Protein AF-A0A919HXP1-F1 (afdb_monomer)

Sequence (71 aa):
MRSFNLDLMHGLPDQSLEEALDDLRQAIALNPPHLSWYQLTIEPNTLFGSRPPVLPDDDALWDIFEQGISC

Organism: Klebsiella pneumoniae (NCBI:txid573)

Solvent-accessible surface area (backbone atoms only — not comparable to full-atom values): 4424 Å² total; per-residue (Å²): 132,90,83,54,78,44,81,44,76,36,58,45,64,90,59,48,60,68,55,52,47,47,54,48,52,54,54,56,72,67,64,55,86,38,75,46,84,39,76,66,75,80,51,74,93,38,72,48,40,76,53,66,72,67,57,62,54,72,68,59,41,46,52,41,48,60,55,52,77,68,108

InterPro domains:
  IPR034505 Anaerobic coproporphyrinogen-III oxidase [PTHR13932] (2-68)
  IPR058240 Radical SAM superfamily [SSF102114] (2-70)

Mean predicted aligned error: 3.66 Å

Radius of gyration: 13.51 Å; Cα contacts (8 Å, |Δi|>4): 81; chains: 1; bounding box: 33×24×36 Å

Nearest PDB structures (foldseek):
  7mjz-assembly1_A  TM=7.097E-01  e=1.023E-01  Bacteroides uniformis
  7mjx-assembly2_B  TM=6.979E-01  e=2.664E-01  Bacteroides uniformis
  5c53-assembly1_B  TM=3.946E-01  e=1.046E+00  Homo sapiens
  5c51-assembly1_B  TM=3.947E-01  e=1.199E+00  Homo sapiens
  3gyy-assembly3_C  TM=3.117E-01  e=1.807E+00  Halomonas elongata

Secondary structure (DSSP, 8-state):
----EEEEEE--TT--HHHHHHHHHHHHHT--SEEEEEE----TTSHHHHSPPPPPPHHHHHHHHHHHTT-

Structure (mmCIF, N/CA/C/O backbone):
data_AF-A0A919HXP1-F1
#
_entry.id   AF-A0A919HXP1-F1
#
loop_
_atom_site.group_PDB
_atom_site.id
_atom_site.type_symbol
_atom_site.label_atom_id
_atom_site.label_alt_id
_atom_site.label_comp_id
_atom_site.label_asym_id
_atom_site.label_entity_id
_atom_site.label_seq_id
_atom_site.pdbx_PDB_ins_code
_atom_site.Cartn_x
_atom_site.Cartn_y
_atom_site.Cartn_z
_atom_site.occupancy
_atom_site.B_iso_or_equiv
_atom_site.auth_seq_id
_atom_site.auth_comp_id
_atom_site.auth_asym_id
_atom_site.auth_atom_id
_atom_site.pdbx_PDB_model_num
ATOM 1 N N . MET A 1 1 ? -12.682 -6.973 25.505 1.00 52.56 1 MET A N 1
ATOM 2 C CA . MET A 1 1 ? -12.623 -6.328 24.175 1.00 52.56 1 MET A CA 1
ATOM 3 C C . MET A 1 1 ? -11.388 -6.843 23.459 1.00 52.56 1 MET A C 1
ATOM 5 O O . MET A 1 1 ? -10.329 -6.860 24.074 1.00 52.56 1 MET A O 1
ATOM 9 N N . ARG A 1 2 ? -11.524 -7.328 22.219 1.00 68.00 2 ARG A N 1
ATOM 10 C CA . ARG A 1 2 ? -10.373 -7.653 21.366 1.00 68.00 2 ARG A CA 1
ATOM 11 C C . ARG A 1 2 ? -9.863 -6.331 20.796 1.00 68.00 2 ARG A C 1
ATOM 13 O O . ARG A 1 2 ? -10.558 -5.725 19.993 1.00 68.00 2 ARG A O 1
ATOM 20 N N . SER A 1 3 ? -8.714 -5.873 21.276 1.00 84.25 3 SER A N 1
ATOM 21 C CA . SER A 1 3 ? -7.974 -4.792 20.626 1.00 84.25 3 SER A CA 1
ATOM 22 C C . SER A 1 3 ? -7.193 -5.401 19.467 1.00 84.25 3 SER A C 1
ATOM 24 O O . SER A 1 3 ? -6.546 -6.433 19.660 1.00 84.25 3 SER A O 1
ATOM 26 N N . PHE A 1 4 ? -7.292 -4.819 18.279 1.00 91.88 4 PHE A N 1
ATOM 27 C CA . PHE A 1 4 ? -6.538 -5.246 17.107 1.00 91.88 4 PHE A CA 1
ATOM 28 C C . PHE A 1 4 ? -6.107 -4.023 16.303 1.00 91.88 4 PHE A C 1
ATOM 30 O O . PHE A 1 4 ? -6.757 -2.981 16.362 1.00 91.88 4 PHE A O 1
ATOM 37 N N . ASN A 1 5 ? -5.008 -4.177 15.572 1.00 94.25 5 ASN A N 1
ATOM 38 C CA . ASN A 1 5 ? -4.541 -3.194 14.606 1.00 94.25 5 ASN A CA 1
ATOM 39 C C . ASN A 1 5 ? -4.904 -3.696 13.211 1.00 94.25 5 ASN A C 1
ATOM 41 O O . ASN A 1 5 ? -4.878 -4.908 12.968 1.00 94.25 5 ASN A O 1
ATOM 45 N N . LEU A 1 6 ? -5.238 -2.774 12.321 1.00 95.81 6 LEU A N 1
ATOM 46 C CA . LEU A 1 6 ? -5.403 -3.043 10.903 1.00 95.81 6 LEU A CA 1
ATOM 47 C C . LEU A 1 6 ? -4.386 -2.185 10.153 1.00 95.81 6 LEU A C 1
ATOM 49 O O . LEU A 1 6 ? -4.443 -0.966 10.230 1.00 95.81 6 LEU A O 1
ATOM 53 N N . ASP A 1 7 ? -3.438 -2.813 9.470 1.00 96.25 7 ASP A N 1
ATOM 54 C CA . ASP A 1 7 ? -2.441 -2.116 8.660 1.00 96.25 7 ASP A CA 1
ATOM 55 C C . ASP A 1 7 ? -2.797 -2.323 7.188 1.00 96.25 7 ASP A C 1
ATOM 57 O O . ASP A 1 7 ? -2.859 -3.463 6.722 1.00 96.25 7 ASP A O 1
ATOM 61 N N . LEU A 1 8 ? -3.063 -1.234 6.470 1.00 96.50 8 LEU A N 1
ATOM 62 C CA . LEU A 1 8 ? -3.483 -1.257 5.075 1.00 96.50 8 LEU A CA 1
ATOM 63 C C . LEU A 1 8 ? -2.398 -0.631 4.195 1.00 96.50 8 LEU A C 1
ATOM 65 O O . LEU A 1 8 ? -1.897 0.457 4.486 1.00 96.50 8 LEU A O 1
ATOM 69 N N . MET A 1 9 ? -2.025 -1.344 3.131 1.00 96.50 9 MET A N 1
ATOM 70 C CA . MET A 1 9 ? -1.061 -0.881 2.135 1.00 96.50 9 MET A CA 1
ATOM 71 C C . MET A 1 9 ? -1.775 -0.457 0.851 1.00 96.50 9 MET A C 1
ATOM 73 O O . MET A 1 9 ? -2.659 -1.171 0.384 1.00 96.50 9 MET A O 1
ATOM 77 N N . HIS A 1 10 ? -1.352 0.659 0.264 1.00 96.81 10 HIS A N 1
ATOM 78 C CA . HIS A 1 10 ? -1.853 1.194 -1.003 1.00 96.81 10 HIS A CA 1
ATOM 79 C C . HIS A 1 10 ? -0.722 1.399 -2.019 1.00 96.81 10 HIS A C 1
ATOM 81 O O . HIS A 1 10 ? 0.459 1.342 -1.671 1.00 96.81 10 HIS A O 1
ATOM 87 N N . GLY A 1 11 ? -1.071 1.646 -3.282 1.00 95.31 11 GLY A N 1
ATOM 88 C CA . GLY A 1 11 ? -0.099 1.720 -4.376 1.00 95.31 11 GLY A CA 1
ATOM 89 C C . GLY A 1 11 ? 0.371 0.339 -4.835 1.00 95.31 11 GLY A C 1
ATOM 90 O O . GLY A 1 11 ? 1.537 0.159 -5.185 1.00 95.31 11 GLY A O 1
ATOM 91 N N . LEU A 1 12 ? -0.515 -0.659 -4.767 1.00 95.50 12 LEU A N 1
ATOM 92 C CA . LEU A 1 12 ? -0.233 -2.013 -5.238 1.00 95.50 12 LEU A CA 1
ATOM 93 C C . LEU A 1 12 ? -0.194 -2.062 -6.781 1.00 95.50 12 LEU A C 1
ATOM 95 O O . LEU A 1 12 ? -0.762 -1.187 -7.439 1.00 95.50 12 LEU A O 1
ATOM 99 N N . PRO A 1 13 ? 0.445 -3.084 -7.383 1.00 94.25 13 PRO A N 1
AT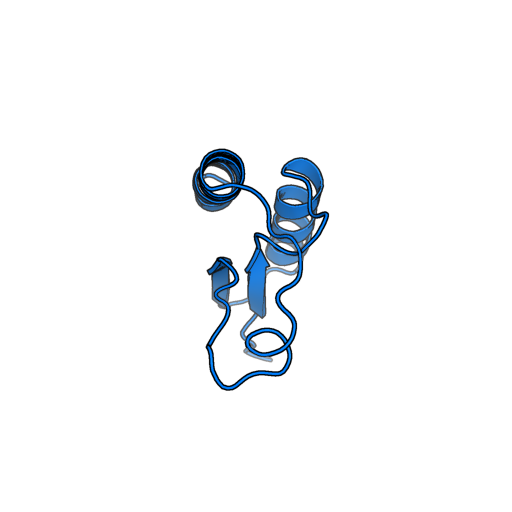OM 100 C CA . PRO A 1 13 ? 0.392 -3.291 -8.828 1.00 94.25 13 PRO A CA 1
ATOM 101 C C . PRO A 1 13 ? -1.052 -3.368 -9.327 1.00 94.25 13 PRO A C 1
ATOM 103 O O . PRO A 1 13 ? -1.876 -4.037 -8.705 1.00 94.25 13 PRO A O 1
ATOM 106 N N . ASP A 1 14 ? -1.332 -2.690 -10.439 1.00 92.50 14 ASP A N 1
ATOM 107 C CA . ASP A 1 14 ? -2.652 -2.605 -11.080 1.00 92.50 14 ASP A CA 1
ATOM 108 C C . ASP A 1 14 ? -3.778 -1.997 -10.215 1.00 92.50 14 ASP A C 1
ATOM 110 O O . ASP A 1 14 ? -4.928 -1.983 -10.646 1.00 92.50 14 ASP A O 1
ATOM 114 N N . GLN A 1 15 ? -3.469 -1.453 -9.029 1.00 95.38 15 GLN A N 1
ATOM 115 C CA . GLN A 1 15 ? -4.463 -0.825 -8.159 1.00 95.38 15 GLN A CA 1
ATOM 116 C C . GLN A 1 15 ? -4.855 0.555 -8.687 1.00 95.38 15 GLN A C 1
ATOM 118 O O . GLN A 1 15 ? -4.018 1.453 -8.819 1.00 95.38 15 GLN A O 1
ATOM 123 N N . SER A 1 16 ? -6.146 0.742 -8.938 1.00 96.12 16 SER A N 1
ATOM 124 C CA . SER A 1 16 ? -6.718 2.050 -9.247 1.00 96.12 16 SER A CA 1
ATOM 125 C C . SER A 1 16 ? -6.988 2.874 -7.983 1.00 96.12 16 SER A C 1
ATOM 127 O O . SER A 1 16 ? -7.120 2.351 -6.874 1.00 96.12 16 SER A O 1
ATOM 129 N N . LEU A 1 17 ? -7.136 4.190 -8.159 1.00 96.06 17 LEU A N 1
ATOM 130 C CA . LEU A 1 17 ? -7.554 5.099 -7.090 1.00 96.06 17 LEU A CA 1
ATOM 131 C C . LEU A 1 17 ? -8.882 4.673 -6.446 1.00 96.06 17 LEU A C 1
ATOM 133 O O . LEU A 1 17 ? -9.017 4.699 -5.226 1.00 96.06 17 LEU A O 1
ATOM 137 N N . GLU A 1 18 ? -9.862 4.280 -7.259 1.00 96.94 18 GLU A N 1
ATOM 138 C CA . GLU A 1 18 ? -11.183 3.888 -6.766 1.00 96.94 18 GLU A CA 1
ATOM 139 C C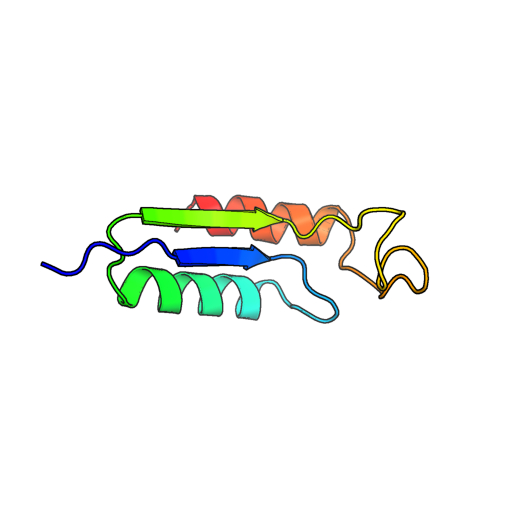 . GLU A 1 18 ? -11.107 2.637 -5.885 1.00 96.94 18 GLU A C 1
ATOM 141 O O . GLU A 1 18 ? -11.693 2.630 -4.804 1.00 96.94 18 GLU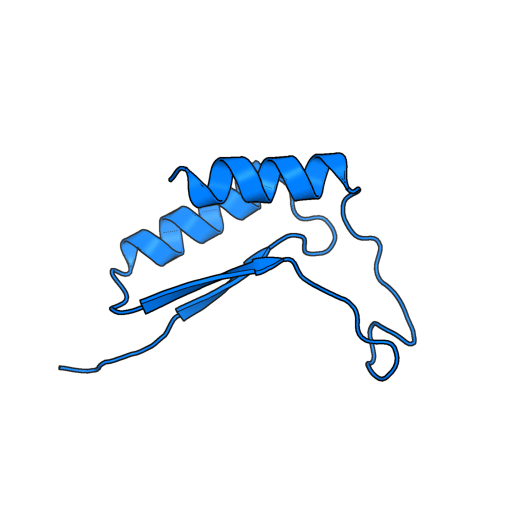 A O 1
ATOM 146 N N . GLU A 1 19 ? -10.332 1.630 -6.300 1.00 97.44 19 GLU A N 1
ATOM 147 C CA . GLU A 1 19 ? -10.114 0.401 -5.528 1.00 97.44 19 GLU A CA 1
ATOM 148 C C . GLU A 1 19 ? -9.392 0.686 -4.209 1.00 97.44 19 GLU A C 1
ATOM 150 O O . GLU A 1 19 ? -9.831 0.218 -3.163 1.00 97.44 19 GLU A O 1
ATOM 155 N N . ALA A 1 20 ? -8.342 1.517 -4.223 1.00 97.19 20 ALA A N 1
ATOM 156 C CA . ALA A 1 20 ? -7.631 1.894 -3.001 1.00 97.19 20 ALA A CA 1
ATOM 157 C C . ALA A 1 20 ? -8.551 2.593 -1.983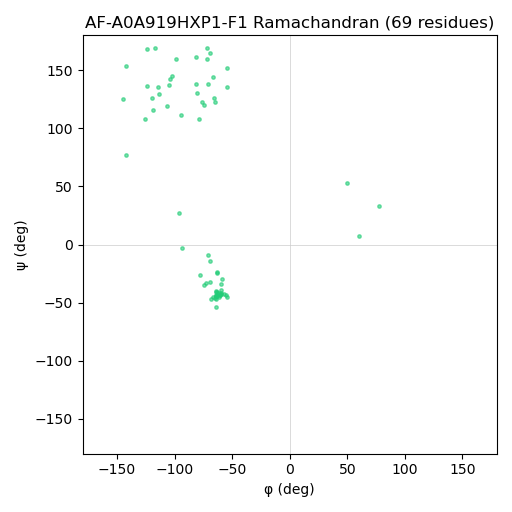 1.00 97.19 20 ALA A C 1
ATOM 159 O O . ALA A 1 20 ? -8.492 2.314 -0.782 1.00 97.19 20 ALA A O 1
ATOM 160 N N . LEU A 1 21 ? -9.424 3.491 -2.452 1.00 97.38 21 LEU A N 1
ATOM 161 C CA . LEU A 1 21 ? -10.387 4.174 -1.589 1.00 97.38 21 LEU A CA 1
ATOM 162 C C . LEU A 1 21 ? -11.513 3.244 -1.126 1.00 97.38 21 LEU A C 1
ATOM 164 O O . LEU A 1 21 ? -12.014 3.411 -0.014 1.00 97.38 21 LEU A O 1
ATOM 168 N N . ASP A 1 22 ? -11.934 2.283 -1.947 1.00 97.56 22 ASP A N 1
ATOM 169 C CA . ASP A 1 22 ? -12.924 1.287 -1.538 1.00 97.56 22 ASP A CA 1
ATOM 170 C C . ASP A 1 22 ? -12.375 0.355 -0.449 1.00 97.56 22 ASP A C 1
ATOM 172 O O . ASP A 1 22 ? -13.018 0.195 0.592 1.00 97.56 22 ASP A O 1
ATOM 176 N N . ASP A 1 23 ? -11.146 -0.145 -0.610 1.00 97.00 23 ASP A N 1
ATOM 177 C CA . ASP A 1 23 ? -10.435 -0.923 0.412 1.00 97.00 23 ASP A CA 1
ATOM 178 C C . ASP A 1 23 ? -10.352 -0.151 1.740 1.00 97.00 23 ASP A C 1
ATOM 180 O O . ASP A 1 23 ? -10.645 -0.692 2.814 1.00 97.00 23 ASP A O 1
ATOM 184 N N . LEU A 1 24 ? -10.012 1.142 1.677 1.00 97.19 24 LEU A N 1
ATOM 185 C CA . LEU A 1 24 ? -9.936 2.007 2.854 1.00 97.19 24 LEU A CA 1
ATOM 186 C C . LEU A 1 24 ? -11.303 2.194 3.527 1.00 97.19 24 LEU A C 1
ATOM 188 O O . LEU A 1 24 ? -11.412 2.079 4.751 1.00 97.19 24 LEU A O 1
ATOM 192 N N . ARG A 1 25 ? -12.367 2.436 2.753 1.00 97.00 25 ARG A N 1
ATOM 193 C CA . ARG A 1 25 ? -13.734 2.560 3.292 1.00 97.00 25 ARG A CA 1
ATOM 194 C C . ARG A 1 25 ? -14.180 1.275 3.977 1.00 97.00 25 ARG A C 1
ATOM 196 O O . ARG A 1 25 ? -14.766 1.334 5.060 1.00 97.00 25 ARG A O 1
ATOM 203 N N . GLN A 1 26 ? -13.883 0.121 3.383 1.00 97.06 26 GLN A N 1
ATOM 204 C CA . GLN A 1 26 ? -14.172 -1.176 3.988 1.00 97.06 26 GLN A CA 1
ATOM 205 C C . GLN A 1 26 ? -13.391 -1.364 5.297 1.00 97.06 26 GLN A C 1
ATOM 207 O O . GLN A 1 26 ? -13.979 -1.762 6.304 1.00 97.06 26 GLN A O 1
ATOM 212 N N . ALA A 1 27 ? -12.103 -1.007 5.328 1.00 96.19 27 ALA A N 1
ATOM 213 C CA . ALA A 1 27 ? -11.275 -1.061 6.533 1.00 96.19 27 ALA A CA 1
ATOM 214 C C . ALA A 1 27 ? -11.812 -0.165 7.665 1.00 96.19 27 ALA A C 1
ATOM 216 O O . ALA A 1 27 ? -11.897 -0.610 8.812 1.00 96.19 27 ALA A O 1
ATOM 217 N N . ILE A 1 28 ? -12.236 1.064 7.351 1.00 95.19 28 ILE A N 1
ATOM 218 C CA . ILE A 1 28 ? -12.861 1.990 8.311 1.00 95.19 28 ILE A CA 1
ATOM 219 C C . ILE A 1 28 ? -14.190 1.425 8.832 1.00 95.19 28 ILE A C 1
ATOM 221 O O . ILE A 1 28 ? -14.462 1.494 10.032 1.00 95.19 28 ILE A O 1
ATOM 225 N N . ALA A 1 29 ? -15.004 0.812 7.966 1.00 96.12 29 ALA A N 1
ATOM 226 C CA . ALA A 1 29 ? -16.294 0.231 8.345 1.00 96.12 29 ALA A CA 1
ATOM 227 C C . ALA A 1 29 ? -16.173 -0.926 9.356 1.00 96.12 29 ALA A C 1
ATOM 229 O O . ALA A 1 29 ? -17.110 -1.182 10.115 1.00 96.12 29 ALA A O 1
ATOM 230 N N . LEU A 1 30 ? -15.014 -1.594 9.424 1.00 94.31 30 LEU A N 1
ATOM 231 C CA . LEU A 1 30 ? -14.712 -2.594 10.457 1.00 94.31 30 LEU A CA 1
ATOM 232 C C . LEU A 1 30 ? -14.502 -1.980 11.853 1.00 94.31 30 LEU A C 1
ATOM 234 O O . LEU A 1 30 ? -14.421 -2.722 12.835 1.00 94.31 30 LEU A O 1
ATOM 238 N N . ASN A 1 31 ? -14.431 -0.648 11.948 1.00 93.69 31 ASN A N 1
ATOM 239 C CA . ASN A 1 31 ? -14.224 0.126 13.169 1.00 93.69 31 ASN A CA 1
ATOM 240 C C . ASN A 1 31 ? -13.031 -0.382 14.015 1.00 93.69 31 ASN A C 1
ATOM 242 O O . ASN A 1 31 ? -13.204 -0.704 15.200 1.00 93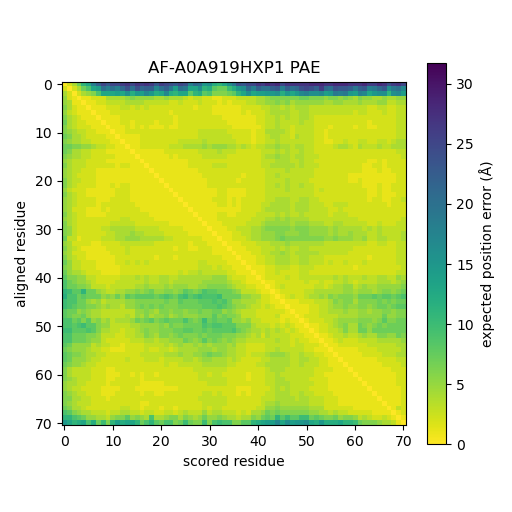.69 31 ASN A O 1
ATOM 246 N N . PRO A 1 32 ? -11.825 -0.521 13.421 1.00 94.19 32 PRO A N 1
ATOM 247 C CA . PRO A 1 32 ? -10.645 -0.939 14.161 1.00 94.19 32 PRO A CA 1
ATOM 248 C C . PRO A 1 32 ? -10.236 0.142 15.178 1.00 94.19 32 PRO A C 1
ATOM 250 O O . PRO A 1 32 ? -10.314 1.332 14.881 1.00 94.19 32 PRO A O 1
ATOM 253 N N . PRO A 1 33 ? -9.731 -0.239 16.364 1.00 94.50 33 PRO A N 1
ATOM 254 C CA . PRO A 1 33 ? -9.153 0.715 17.312 1.00 94.50 33 PRO A CA 1
ATOM 255 C C . PRO A 1 33 ? -7.969 1.515 16.748 1.00 94.50 33 PRO A C 1
ATOM 257 O O . PRO A 1 33 ? -7.730 2.639 17.183 1.00 94.50 33 PRO A O 1
ATOM 260 N N . HIS A 1 34 ? -7.217 0.923 15.818 1.00 94.38 34 HIS A N 1
ATOM 261 C CA . HIS A 1 34 ? -6.101 1.557 15.126 1.00 94.38 34 HIS A CA 1
ATOM 262 C C . HIS A 1 34 ? -6.043 1.063 13.678 1.00 94.38 34 HIS A C 1
ATOM 264 O O . HIS A 1 34 ? -5.977 -0.148 13.442 1.00 94.38 34 HIS A O 1
ATOM 270 N N . LEU A 1 35 ? -6.047 2.002 12.732 1.00 95.44 35 LEU A N 1
ATOM 271 C CA . LEU A 1 35 ? -5.873 1.761 11.302 1.00 95.44 35 LEU A CA 1
ATOM 272 C C . LEU A 1 35 ? -4.628 2.509 10.822 1.00 95.44 35 LEU A C 1
ATOM 274 O O . LEU A 1 35 ? -4.526 3.718 11.023 1.00 95.44 35 LEU A O 1
ATOM 278 N N . SER A 1 36 ? -3.704 1.796 10.188 1.00 95.94 36 SER A N 1
ATOM 279 C CA . SER A 1 36 ? -2.535 2.382 9.531 1.00 95.94 36 SER A CA 1
ATOM 280 C C . SER A 1 36 ? -2.736 2.390 8.015 1.00 95.94 36 SER A C 1
ATOM 282 O O . SER A 1 36 ? -3.263 1.426 7.464 1.00 95.94 36 SER A O 1
ATOM 284 N N . TRP A 1 37 ? -2.284 3.449 7.343 1.00 96.69 37 TRP A N 1
ATOM 285 C CA . TRP A 1 37 ? -2.384 3.638 5.892 1.00 96.69 37 TRP A CA 1
ATOM 286 C C . TRP A 1 37 ? -0.991 3.919 5.321 1.00 96.69 37 TRP A C 1
ATOM 288 O O . TRP A 1 37 ? -0.413 4.973 5.592 1.00 96.69 37 TRP A O 1
ATO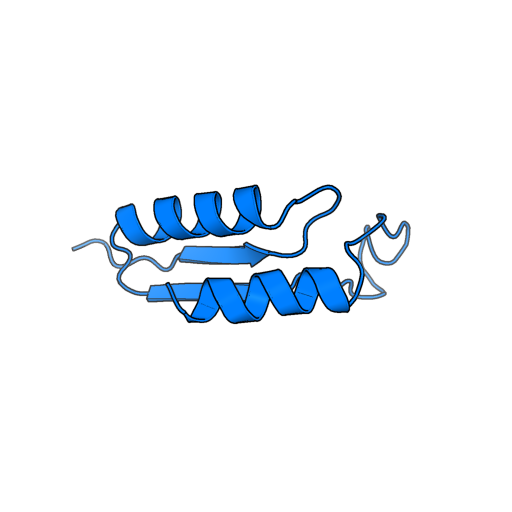M 298 N N . TYR A 1 38 ? -0.425 2.952 4.597 1.00 96.06 38 TYR A N 1
ATOM 299 C CA . TYR A 1 38 ? 0.958 2.994 4.116 1.00 96.06 38 TYR A CA 1
ATOM 300 C C . TYR A 1 38 ? 1.050 2.838 2.604 1.00 96.06 38 TYR A C 1
ATOM 302 O O . TYR A 1 38 ? 0.457 1.931 2.029 1.00 96.06 38 TYR A O 1
ATOM 310 N N . GLN A 1 39 ? 1.890 3.645 1.966 1.00 95.88 39 GLN A N 1
ATOM 311 C CA . GLN A 1 39 ? 2.294 3.396 0.588 1.00 95.88 39 GLN A CA 1
ATOM 312 C C . GLN A 1 39 ? 3.220 2.171 0.523 1.00 95.88 39 GLN A C 1
ATOM 314 O O . GLN A 1 39 ? 4.119 2.017 1.356 1.00 95.88 39 GLN A O 1
ATOM 319 N N . LEU A 1 40 ? 3.030 1.309 -0.477 1.00 95.00 40 LEU A N 1
ATOM 320 C CA . LEU A 1 40 ? 3.935 0.201 -0.765 1.00 95.00 40 LEU A CA 1
ATOM 321 C C . LEU A 1 40 ? 5.310 0.729 -1.208 1.00 95.00 40 LEU A C 1
ATOM 323 O O . LEU A 1 40 ? 5.434 1.405 -2.227 1.00 95.00 40 LEU A O 1
ATOM 327 N N . THR A 1 41 ? 6.355 0.333 -0.481 1.00 91.44 41 THR A N 1
ATOM 328 C CA . THR A 1 41 ? 7.759 0.582 -0.840 1.00 91.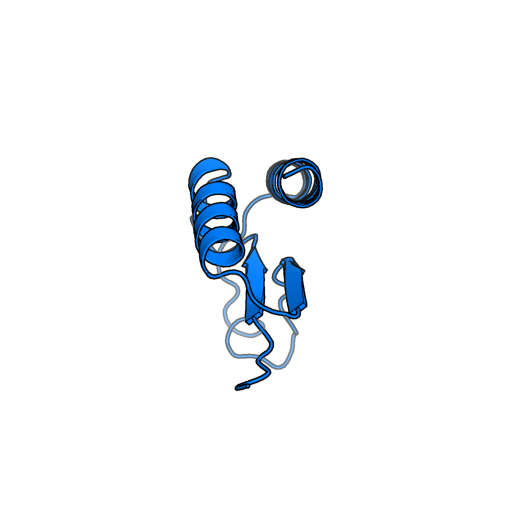44 41 THR A CA 1
ATOM 329 C C . THR A 1 41 ? 8.456 -0.744 -1.132 1.00 91.44 41 THR A C 1
ATOM 331 O O . THR A 1 41 ? 8.302 -1.714 -0.386 1.00 91.44 41 THR A O 1
ATOM 334 N N . ILE A 1 42 ? 9.235 -0.804 -2.215 1.00 90.25 42 ILE A N 1
ATOM 335 C CA . ILE A 1 42 ? 9.971 -2.012 -2.604 1.00 90.25 42 ILE A CA 1
ATOM 336 C C . ILE A 1 42 ? 11.396 -1.963 -2.061 1.00 90.25 42 ILE A C 1
ATOM 338 O O . ILE A 1 42 ? 12.237 -1.200 -2.530 1.00 90.25 42 ILE A O 1
ATOM 342 N N . GLU A 1 43 ? 11.682 -2.837 -1.101 1.00 91.94 43 GLU A N 1
ATOM 343 C CA . GLU A 1 43 ? 13.016 -2.981 -0.523 1.00 91.94 43 GLU A CA 1
ATOM 344 C C . GLU A 1 43 ? 13.925 -3.859 -1.408 1.00 91.94 43 GLU A C 1
ATOM 346 O O . GLU A 1 43 ? 13.492 -4.926 -1.869 1.00 91.94 43 GLU A O 1
ATOM 351 N N . PRO A 1 44 ? 15.209 -3.495 -1.600 1.00 88.25 44 PRO A N 1
ATOM 352 C CA . PRO A 1 44 ? 16.115 -4.167 -2.539 1.00 88.25 44 PRO A CA 1
ATOM 353 C C . PRO A 1 44 ? 16.398 -5.638 -2.194 1.00 88.25 44 PRO A C 1
ATOM 355 O O . PRO A 1 44 ? 16.700 -6.431 -3.082 1.00 88.25 44 PRO A O 1
ATOM 358 N N . ASN A 1 45 ? 16.260 -6.033 -0.925 1.00 92.12 45 ASN A N 1
ATOM 359 C CA . ASN A 1 45 ? 16.526 -7.398 -0.448 1.00 92.12 45 ASN A CA 1
ATOM 360 C C . ASN A 1 45 ? 15.264 -8.277 -0.369 1.00 92.12 45 ASN A C 1
ATOM 362 O O . ASN A 1 45 ? 15.191 -9.196 0.446 1.00 92.12 45 ASN A O 1
ATOM 366 N N . THR A 1 46 ? 14.255 -7.990 -1.190 1.00 91.19 46 THR A N 1
ATOM 367 C CA . THR A 1 46 ? 12.991 -8.739 -1.228 1.00 91.19 46 THR A CA 1
ATOM 368 C C . THR A 1 46 ? 12.774 -9.407 -2.581 1.00 91.19 46 THR A C 1
ATOM 370 O O . THR A 1 46 ? 13.460 -9.114 -3.563 1.00 91.19 46 THR A O 1
ATOM 373 N N . LEU A 1 47 ? 11.782 -10.300 -2.660 1.00 88.56 47 LEU A N 1
ATOM 374 C CA . LEU A 1 47 ? 11.383 -10.897 -3.935 1.00 88.56 47 LEU A CA 1
ATOM 375 C C . LEU A 1 47 ? 10.998 -9.814 -4.954 1.00 88.56 47 LEU A C 1
ATOM 377 O O . LEU A 1 47 ? 11.443 -9.884 -6.098 1.00 88.56 47 LEU A O 1
ATOM 381 N N . PHE A 1 48 ? 10.260 -8.787 -4.526 1.00 88.9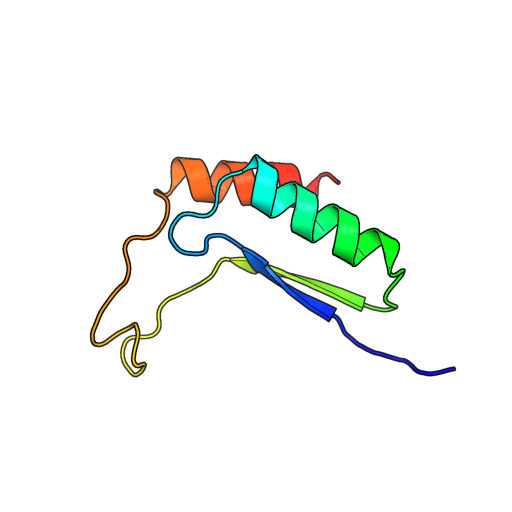4 48 PHE A N 1
ATOM 382 C CA . PHE A 1 48 ? 9.933 -7.643 -5.373 1.00 88.94 48 PHE A CA 1
ATOM 383 C C . PHE A 1 48 ? 11.151 -6.770 -5.685 1.00 88.94 48 PHE A C 1
ATOM 385 O O . PHE A 1 48 ? 11.259 -6.289 -6.801 1.00 88.94 48 PHE A O 1
ATOM 392 N N . GLY A 1 49 ? 12.131 -6.643 -4.789 1.00 90.00 49 GLY A N 1
ATOM 393 C CA . GLY A 1 49 ? 13.407 -5.995 -5.120 1.00 90.00 49 GLY A CA 1
ATOM 394 C C . GLY A 1 49 ? 14.148 -6.706 -6.262 1.00 90.00 49 GLY A C 1
ATOM 395 O O . GLY A 1 49 ? 14.701 -6.064 -7.150 1.00 90.00 49 GLY A O 1
ATOM 396 N N . SER A 1 50 ? 14.107 -8.044 -6.285 1.00 91.75 50 SER A N 1
ATOM 397 C CA . SER A 1 50 ? 14.728 -8.848 -7.349 1.00 91.75 50 SER A CA 1
ATOM 398 C C . SER A 1 50 ? 13.920 -8.899 -8.653 1.00 91.75 50 SER A C 1
ATOM 400 O O . SER A 1 50 ? 14.480 -9.144 -9.723 1.00 91.75 50 SER A O 1
ATOM 402 N N . ARG A 1 51 ? 12.599 -8.721 -8.561 1.00 90.69 51 ARG A N 1
ATOM 403 C CA . ARG A 1 51 ? 11.637 -8.776 -9.668 1.00 90.69 51 ARG A CA 1
ATOM 404 C C . ARG A 1 51 ? 10.569 -7.705 -9.435 1.00 90.69 51 ARG A C 1
ATOM 406 O O . ARG A 1 51 ? 9.485 -8.046 -8.952 1.00 90.69 51 ARG A O 1
ATOM 413 N N . PRO A 1 52 ? 10.891 -6.429 -9.714 1.00 88.56 52 PRO A N 1
ATOM 414 C CA . PRO A 1 52 ? 9.999 -5.328 -9.394 1.00 88.56 52 PRO A CA 1
ATOM 415 C C . PRO A 1 52 ? 8.727 -5.438 -10.232 1.00 88.56 52 PRO A C 1
ATOM 417 O O . PRO A 1 52 ? 8.820 -5.570 -11.457 1.00 88.56 52 PRO A O 1
ATOM 420 N N . PRO A 1 53 ? 7.544 -5.428 -9.597 1.00 91.38 53 PRO A N 1
ATOM 421 C CA . PRO A 1 53 ? 6.304 -5.280 -10.334 1.00 91.38 53 PRO A CA 1
ATOM 422 C C . PRO A 1 53 ? 6.210 -3.860 -10.909 1.00 91.38 53 PRO A C 1
ATOM 424 O O . PRO A 1 53 ? 6.933 -2.954 -10.490 1.00 91.38 53 PRO A O 1
ATOM 427 N N . VAL A 1 54 ? 5.300 -3.662 -11.861 1.00 91.81 54 VAL A N 1
ATOM 428 C CA . VAL A 1 54 ? 4.931 -2.311 -12.293 1.00 91.81 54 VAL A CA 1
ATOM 429 C C . VAL A 1 54 ? 4.051 -1.712 -11.203 1.00 91.81 54 VAL A C 1
ATOM 431 O O . VAL A 1 54 ? 3.020 -2.286 -10.859 1.00 91.81 54 VAL A O 1
ATOM 434 N N . LEU A 1 55 ? 4.497 -0.599 -10.633 1.00 92.44 55 LEU A N 1
ATOM 435 C CA . LEU A 1 55 ? 3.728 0.173 -9.663 1.00 92.44 55 LEU A CA 1
ATOM 436 C C . LEU A 1 55 ? 3.057 1.362 -10.360 1.00 92.44 55 LEU A C 1
ATOM 438 O O . LEU A 1 55 ? 3.519 1.757 -11.437 1.00 92.44 55 LEU A O 1
ATOM 442 N N . PRO A 1 56 ? 1.999 1.935 -9.758 1.00 93.94 56 PRO A N 1
ATOM 443 C CA . PRO A 1 56 ? 1.479 3.228 -10.185 1.00 93.94 56 PRO A CA 1
ATOM 444 C C . PRO A 1 56 ? 2.586 4.294 -10.184 1.00 93.94 56 PRO A C 1
ATOM 446 O O . PRO A 1 56 ? 3.559 4.186 -9.433 1.00 93.94 56 PRO A O 1
ATOM 449 N N . ASP A 1 57 ? 2.450 5.299 -11.046 1.00 93.94 57 ASP A N 1
ATOM 450 C CA . ASP A 1 57 ? 3.374 6.433 -11.077 1.00 93.94 57 ASP A CA 1
ATOM 451 C C . ASP A 1 57 ? 3.192 7.360 -9.863 1.00 93.94 57 ASP A C 1
ATOM 453 O O . ASP A 1 57 ? 2.242 7.229 -9.089 1.00 93.94 57 ASP A O 1
ATOM 457 N N . ASP A 1 58 ? 4.134 8.286 -9.678 1.00 94.00 58 ASP A N 1
ATOM 458 C CA . ASP A 1 58 ? 4.163 9.172 -8.510 1.00 94.00 58 ASP A CA 1
ATOM 459 C C . ASP A 1 58 ? 2.898 10.041 -8.393 1.00 94.00 58 ASP A C 1
ATOM 461 O O . ASP A 1 58 ? 2.436 10.282 -7.278 1.00 94.00 58 ASP A O 1
ATOM 465 N N . ASP A 1 59 ? 2.315 10.463 -9.521 1.00 96.06 59 ASP A N 1
ATOM 466 C CA . ASP A 1 59 ? 1.086 11.265 -9.542 1.00 96.06 59 ASP A CA 1
ATOM 467 C C . ASP A 1 59 ? -0.108 10.427 -9.053 1.00 96.06 59 ASP A C 1
ATOM 469 O O . ASP A 1 59 ? -0.845 10.845 -8.159 1.00 96.06 59 ASP A O 1
ATOM 473 N N . ALA A 1 60 ? -0.258 9.197 -9.554 1.00 95.00 60 ALA A N 1
ATOM 474 C CA . ALA A 1 60 ? -1.303 8.281 -9.103 1.00 95.00 60 ALA A CA 1
ATOM 475 C C . ALA A 1 60 ? -1.133 7.878 -7.627 1.00 95.00 60 ALA A C 1
ATOM 477 O O . ALA A 1 60 ? -2.114 7.793 -6.883 1.00 95.00 60 ALA A O 1
ATOM 478 N N . LEU A 1 61 ? 0.103 7.635 -7.180 1.00 96.38 61 LEU A N 1
ATOM 479 C CA . LEU A 1 61 ? 0.404 7.338 -5.776 1.00 96.38 61 LEU A CA 1
ATOM 480 C C . LEU A 1 61 ? 0.047 8.518 -4.867 1.00 96.38 61 LEU A C 1
ATOM 482 O O . LEU A 1 61 ? -0.512 8.308 -3.785 1.00 96.38 61 LEU A O 1
ATOM 486 N N . TRP A 1 62 ? 0.338 9.742 -5.314 1.00 95.94 62 TRP A N 1
ATOM 487 C CA . TRP A 1 62 ? -0.012 10.962 -4.598 1.00 95.94 62 TRP A CA 1
ATOM 488 C C . TRP A 1 62 ? -1.526 11.140 -4.479 1.00 95.94 62 TRP A C 1
ATOM 490 O O . TRP A 1 62 ? -2.017 11.367 -3.372 1.00 95.94 62 TRP A O 1
ATOM 500 N N . ASP A 1 63 ? -2.271 10.950 -5.569 1.00 96.75 63 ASP A N 1
ATOM 501 C CA . ASP A 1 63 ? -3.735 11.050 -5.571 1.00 96.75 63 ASP A CA 1
ATOM 502 C C . ASP A 1 63 ? -4.378 10.051 -4.597 1.00 96.75 63 ASP A C 1
ATOM 504 O O . ASP A 1 63 ? -5.295 10.405 -3.848 1.00 96.75 63 ASP A O 1
ATOM 508 N N . ILE A 1 64 ? -3.879 8.807 -4.570 1.00 96.69 64 ILE A N 1
ATOM 509 C CA . ILE A 1 64 ? -4.331 7.773 -3.626 1.00 96.69 64 ILE A CA 1
ATOM 510 C C . ILE A 1 64 ? -4.065 8.205 -2.185 1.00 96.69 64 ILE A C 1
ATOM 512 O O . ILE A 1 64 ? -4.934 8.058 -1.320 1.00 96.69 64 ILE A O 1
ATOM 516 N N . PHE A 1 65 ? -2.871 8.729 -1.913 1.00 96.12 65 PHE A N 1
ATOM 517 C CA . PHE A 1 65 ? -2.507 9.176 -0.577 1.00 96.12 65 PHE A CA 1
ATOM 518 C C . PHE A 1 65 ? -3.378 10.353 -0.124 1.00 96.12 65 PHE A C 1
ATOM 520 O O . PHE A 1 65 ? -4.013 10.254 0.924 1.00 96.12 65 PHE A O 1
ATOM 527 N N . GLU A 1 66 ? -3.451 11.426 -0.916 1.00 96.88 66 GLU A N 1
ATOM 528 C CA . GLU A 1 66 ? -4.162 12.667 -0.582 1.00 96.88 66 GLU A CA 1
ATOM 529 C C . GLU A 1 66 ? -5.664 12.434 -0.356 1.00 96.88 66 GLU A C 1
ATOM 531 O O . GLU A 1 66 ? -6.243 12.930 0.618 1.00 96.88 66 GLU A O 1
ATOM 536 N N . GLN A 1 67 ? -6.303 11.638 -1.216 1.00 96.25 67 GLN A N 1
ATOM 537 C CA . GLN A 1 67 ? -7.724 11.323 -1.064 1.00 96.25 67 GLN A CA 1
ATOM 538 C C . GLN A 1 67 ? -7.976 10.331 0.073 1.00 96.25 67 GLN A C 1
ATOM 540 O O . GLN A 1 67 ? -8.976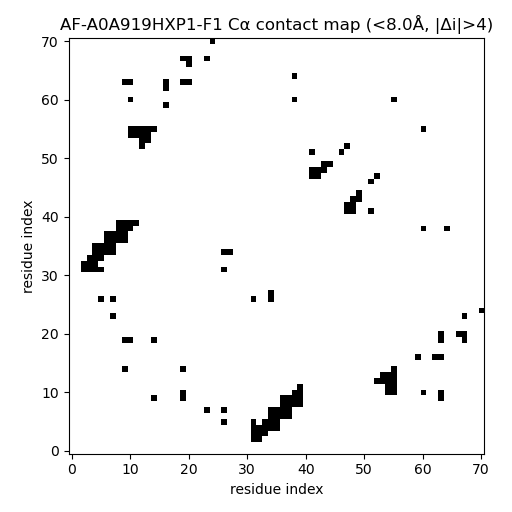 10.458 0.782 1.00 96.25 67 GLN A O 1
ATOM 545 N N . GLY A 1 68 ? -7.064 9.378 0.288 1.00 94.38 68 GLY A N 1
ATOM 546 C CA . GLY A 1 68 ? -7.162 8.401 1.369 1.00 94.38 68 GLY A CA 1
ATOM 547 C C . GLY A 1 68 ? -7.083 9.045 2.754 1.00 94.38 68 GLY A C 1
ATOM 548 O O . GLY A 1 68 ? -7.925 8.777 3.607 1.00 94.38 68 GLY A O 1
ATOM 549 N N . ILE A 1 69 ? -6.136 9.964 2.976 1.00 92.69 69 ILE A N 1
ATOM 550 C CA . ILE A 1 69 ? -6.015 10.675 4.265 1.00 92.69 69 ILE A CA 1
ATOM 551 C C . ILE A 1 69 ? -7.166 11.657 4.534 1.00 92.69 69 ILE A C 1
ATOM 553 O O . ILE A 1 69 ? -7.305 12.136 5.659 1.00 92.69 69 ILE A O 1
ATOM 557 N N . SER A 1 70 ? -7.960 11.974 3.510 1.00 90.44 70 SER A N 1
ATOM 558 C CA . SER A 1 70 ? -9.099 12.894 3.595 1.00 90.44 70 SER A CA 1
ATOM 559 C C . SER A 1 70 ? -10.443 12.193 3.860 1.00 90.44 70 SER A C 1
ATOM 561 O O . SER A 1 70 ? -11.456 12.887 3.973 1.00 90.44 70 SER A O 1
ATOM 563 N N . CYS A 1 71 ? -10.474 10.852 3.921 1.00 77.75 71 CYS A N 1
ATOM 564 C CA . CYS A 1 71 ? -11.680 10.058 4.210 1.00 77.75 71 CYS A CA 1
ATOM 565 C C . CYS A 1 71 ? -12.117 10.098 5.682 1.00 77.75 71 CYS A C 1
ATOM 567 O O . CYS A 1 71 ? -11.255 10.197 6.583 1.00 77.75 71 CYS A O 1
#

Foldseek 3Di:
DDADEAEDEDQDAPDALVNLLVVLVVVVVVVHPYYHYYYDDDDCPDPCVVVPGDTDDPVRSVSSVVVSVVD

pLDDT: mean 93.08, std 6.64, range [52.56, 97.56]